Protein AF-X1B1U1-F1 (afdb_monomer_lite)

Foldseek 3Di:
DDDPPPDPPQPDCSVVLQLCLLLVVVVLVVVLVVVVVVVCVVVVHDDDPVLVVLSSLLSSLQSSLVSLVCLLVCQVVLLVCVVVCVPPPPPLCPDPSVSGDDSCSSVVVDPSVRSNVSSVVSVVSNLVSCCVNPVVD

Radius of gyration: 17.74 Å; chains: 1; bounding box: 44×38×47 Å

InterPro domains:
  IPR000537 UbiA prenyltransferase [PF01040] (34-137)
  IPR044878 UbiA prenyltransferase superfamily [G3DSA:1.10.357.140] (22-137)

Sequence (137 aa):
MAETSCRYDFTGIARLKLFWALSRTPHGLLDMCTAALASLLWLGDFPSFKIIGLGLITVFAGYTAVYALNDVIGYRSDKKKVQQGNLREIDDCEDLDAMLVRHPLARGLLSFKEGLVWAVAWALLALIGAYLLNPIC

Organism: NCBI:txid412755

pLDDT: mean 70.81, std 16.21, range [38.16, 93.88]

Secondary structure (DSSP, 8-state):
-----------TTHHHHHHHHHTTHHHHHHHHHHHHHHHHHHHSSPPPHHHHHHHHHHHHHHHHHHHHHHHHHHHHHHHHHHHTT-S-TTSTTTSGGGGS-S-TTTTTSS-HHHHHHHHHHHHHHHHHHHHHH-TT-

Structure (mmCIF, N/CA/C/O backbone):
data_AF-X1B1U1-F1
#
_entry.id   AF-X1B1U1-F1
#
loop_
_atom_site.group_PDB
_atom_site.id
_atom_site.type_symbol
_atom_site.label_atom_id
_atom_site.label_alt_id
_atom_site.label_comp_id
_atom_site.label_asym_id
_atom_site.label_entity_id
_atom_site.label_seq_id
_atom_site.pdbx_PDB_ins_code
_atom_site.Cartn_x
_atom_site.Cartn_y
_atom_site.Cartn_z
_atom_site.occupancy
_atom_site.B_iso_or_equiv
_atom_site.auth_seq_id
_atom_site.auth_comp_id
_atom_site.auth_asym_id
_atom_site.auth_atom_id
_atom_site.pdbx_PDB_model_num
ATOM 1 N N . MET A 1 1 ? -20.057 22.677 29.878 1.00 40.62 1 MET A N 1
ATOM 2 C CA . MET A 1 1 ? -20.592 21.984 28.690 1.00 40.62 1 MET A CA 1
ATOM 3 C C . MET A 1 1 ? -20.152 22.777 27.477 1.00 40.62 1 MET A C 1
ATOM 5 O O . MET A 1 1 ? -20.705 23.837 27.235 1.00 40.62 1 MET A O 1
ATOM 9 N N . ALA A 1 2 ? -19.105 22.321 26.800 1.00 38.16 2 ALA A N 1
ATOM 10 C CA . ALA A 1 2 ? -18.739 22.793 25.473 1.00 38.16 2 ALA A CA 1
ATOM 11 C C . ALA A 1 2 ? -18.638 21.527 24.626 1.00 38.16 2 ALA A C 1
ATOM 13 O O . ALA A 1 2 ? -17.823 20.650 24.908 1.00 38.16 2 ALA A O 1
ATOM 14 N N . GLU A 1 3 ? -19.586 21.381 23.709 1.00 46.81 3 GLU A N 1
ATOM 15 C CA . GLU A 1 3 ? -19.603 20.323 22.714 1.00 46.81 3 GLU A CA 1
ATOM 16 C C . GLU A 1 3 ? -18.424 20.552 21.767 1.00 46.81 3 GLU A C 1
ATOM 18 O O . GLU A 1 3 ? -18.462 21.448 20.929 1.00 46.81 3 GLU A O 1
ATOM 23 N N . THR A 1 4 ? -17.378 19.742 21.889 1.00 41.66 4 THR A N 1
ATOM 24 C CA . THR A 1 4 ? -16.340 19.636 20.855 1.00 41.66 4 THR A CA 1
ATOM 25 C C . THR A 1 4 ? -16.273 18.202 20.352 1.00 41.66 4 THR A C 1
ATOM 27 O O . THR A 1 4 ? -15.212 17.616 20.183 1.00 41.66 4 THR A O 1
ATOM 30 N N . SER A 1 5 ? -17.438 17.598 20.120 1.00 40.28 5 SER A N 1
ATOM 31 C CA . SER A 1 5 ? -17.515 16.354 19.364 1.00 40.28 5 SER A CA 1
ATOM 32 C C . SER A 1 5 ? -17.175 16.689 17.918 1.00 40.28 5 SER A C 1
ATOM 34 O O . SER A 1 5 ? -17.996 17.273 17.209 1.00 40.28 5 SER A O 1
ATOM 36 N N . CYS A 1 6 ? -15.960 16.363 17.484 1.00 42.91 6 CYS A N 1
ATOM 37 C CA . CYS A 1 6 ? -15.568 16.480 16.086 1.00 42.91 6 CYS A CA 1
ATOM 38 C C . CYS A 1 6 ? -16.515 15.588 15.259 1.00 42.91 6 CYS A C 1
ATOM 40 O O . CYS A 1 6 ? -16.392 14.361 15.246 1.00 42.91 6 CYS A O 1
ATOM 42 N N . ARG A 1 7 ? -17.558 16.188 14.664 1.00 42.25 7 ARG A N 1
ATOM 43 C CA . ARG A 1 7 ? -18.559 15.478 13.860 1.00 42.25 7 ARG A CA 1
ATOM 44 C C . ARG A 1 7 ? -17.917 15.078 12.544 1.00 42.25 7 ARG A C 1
ATOM 46 O O . ARG A 1 7 ? -17.807 15.866 11.611 1.00 42.25 7 ARG A O 1
ATOM 53 N N . TYR A 1 8 ? -17.502 13.827 12.484 1.00 50.94 8 TYR A N 1
ATOM 54 C CA . TYR A 1 8 ? -17.002 13.205 11.276 1.00 50.94 8 TYR A CA 1
ATOM 55 C C . TYR A 1 8 ? -18.155 12.576 10.482 1.00 50.94 8 TYR A C 1
ATOM 57 O O . TYR A 1 8 ? -18.419 11.379 10.590 1.00 50.94 8 TYR A O 1
ATOM 65 N N . ASP A 1 9 ? -18.838 13.375 9.660 1.00 42.31 9 ASP A N 1
ATOM 66 C CA . ASP A 1 9 ? -19.796 12.868 8.668 1.00 42.31 9 ASP A CA 1
ATOM 67 C C . ASP A 1 9 ? -19.048 12.335 7.432 1.00 42.31 9 ASP A C 1
ATOM 69 O O . ASP A 1 9 ? -18.931 12.986 6.392 1.00 42.31 9 ASP A O 1
ATOM 73 N N . PHE A 1 10 ? -18.495 11.124 7.535 1.00 54.28 10 PHE A N 1
ATOM 74 C CA . PHE A 1 10 ? -17.879 10.441 6.393 1.00 54.28 10 PHE A CA 1
ATOM 75 C C . PHE A 1 10 ? -18.942 9.710 5.557 1.00 54.28 10 PHE A C 1
ATOM 77 O O . PHE A 1 10 ? -19.162 8.510 5.725 1.00 54.28 10 PHE A O 1
ATOM 84 N N . THR A 1 11 ? -19.582 10.407 4.614 1.00 50.44 11 THR A N 1
ATOM 85 C CA . THR A 1 11 ? -20.479 9.794 3.613 1.00 50.44 11 THR A CA 1
ATOM 86 C C . THR A 1 11 ? -19.836 9.738 2.216 1.00 50.44 11 THR A C 1
ATOM 88 O O . THR A 1 11 ? -19.051 10.601 1.822 1.00 50.44 11 THR A O 1
ATOM 91 N N . GLY A 1 12 ? -20.122 8.675 1.452 1.00 63.16 12 GLY A N 1
ATOM 92 C CA . GLY A 1 12 ? -19.648 8.515 0.067 1.00 63.16 12 GLY A CA 1
ATOM 93 C C . GLY A 1 12 ? -18.118 8.441 -0.086 1.00 63.16 12 GLY A C 1
ATOM 94 O O . GLY A 1 12 ? -17.457 7.655 0.592 1.00 63.16 12 GLY A O 1
ATOM 95 N N . ILE A 1 13 ? -17.549 9.271 -0.973 1.00 55.97 13 ILE A N 1
ATOM 96 C CA . ILE A 1 13 ? -16.100 9.358 -1.284 1.00 55.97 13 ILE A CA 1
ATOM 97 C C . ILE A 1 13 ? -15.269 9.701 -0.034 1.00 55.97 13 ILE A C 1
ATOM 99 O O . ILE A 1 13 ? -14.096 9.347 0.065 1.00 55.97 13 ILE A O 1
ATOM 103 N N . ALA A 1 14 ? -15.883 10.319 0.976 1.00 57.66 14 ALA A N 1
ATOM 104 C CA . ALA A 1 14 ? -15.229 10.613 2.242 1.00 57.66 14 ALA A CA 1
ATOM 105 C C . ALA A 1 14 ? -14.813 9.332 3.001 1.00 57.66 14 ALA A C 1
ATOM 107 O O . ALA A 1 14 ? -13.832 9.365 3.738 1.00 57.66 14 ALA A O 1
ATOM 108 N N . ARG A 1 15 ? -15.455 8.175 2.751 1.00 60.16 15 ARG A N 1
ATOM 109 C CA . ARG A 1 15 ? -14.994 6.880 3.286 1.00 60.16 15 ARG A CA 1
ATOM 110 C C . ARG A 1 15 ? -13.667 6.426 2.691 1.00 60.16 15 ARG A C 1
ATOM 112 O O . ARG A 1 15 ? -12.926 5.741 3.383 1.00 60.16 15 ARG A O 1
ATOM 119 N N . LEU A 1 16 ? -13.315 6.837 1.467 1.00 59.72 16 LEU A N 1
ATOM 120 C CA . LEU A 1 16 ? -11.986 6.553 0.918 1.00 59.72 16 LEU A CA 1
ATOM 121 C C . LEU A 1 16 ? -10.902 7.167 1.809 1.00 59.72 16 LEU A C 1
ATOM 123 O O . LEU A 1 16 ? -9.910 6.509 2.086 1.00 59.72 16 LEU A O 1
ATOM 127 N N . LYS A 1 17 ? -11.134 8.359 2.373 1.00 60.22 17 LYS A N 1
ATOM 128 C CA . LYS A 1 17 ? -10.195 8.970 3.326 1.00 60.22 17 LYS A CA 1
ATOM 129 C C . LYS A 1 17 ? -9.932 8.074 4.542 1.00 60.22 17 LYS A C 1
ATOM 131 O O . LYS A 1 17 ? -8.809 8.046 5.018 1.00 60.22 17 LYS A O 1
ATOM 136 N N . LEU A 1 18 ? -10.907 7.280 4.998 1.00 57.41 18 LEU A N 1
ATOM 137 C CA . LEU A 1 18 ? -10.702 6.312 6.088 1.00 57.41 18 LEU A CA 1
ATOM 138 C C . LEU A 1 18 ? -9.757 5.168 5.683 1.00 57.41 18 LEU A C 1
ATOM 140 O O . LEU A 1 18 ? -8.953 4.727 6.496 1.00 57.41 18 LEU A O 1
ATOM 144 N N . PHE A 1 19 ? -9.809 4.707 4.431 1.00 58.34 19 PHE A N 1
ATOM 145 C CA . PHE A 1 19 ? -8.888 3.682 3.921 1.00 58.34 19 PHE A CA 1
ATOM 146 C C . PHE A 1 19 ? -7.474 4.225 3.703 1.00 58.34 19 PHE A C 1
ATOM 148 O O . PHE A 1 19 ? -6.494 3.549 4.006 1.00 58.34 19 PHE A O 1
ATOM 155 N N . TRP A 1 20 ? -7.358 5.464 3.229 1.00 58.78 20 TRP A N 1
ATOM 156 C CA . TRP A 1 20 ? -6.073 6.157 3.116 1.00 58.78 20 TRP A CA 1
ATOM 157 C C . TRP A 1 20 ? -5.471 6.412 4.508 1.00 58.78 20 TRP A C 1
ATOM 159 O O . TRP A 1 20 ? -4.260 6.308 4.700 1.00 58.78 20 TRP A O 1
ATOM 169 N N . ALA A 1 21 ? -6.322 6.643 5.510 1.00 57.19 21 ALA A N 1
ATOM 170 C CA . ALA A 1 21 ? -5.905 6.850 6.892 1.00 57.19 21 ALA A CA 1
ATOM 171 C C . ALA A 1 21 ? -5.364 5.577 7.522 1.00 57.19 21 ALA A C 1
ATOM 173 O O 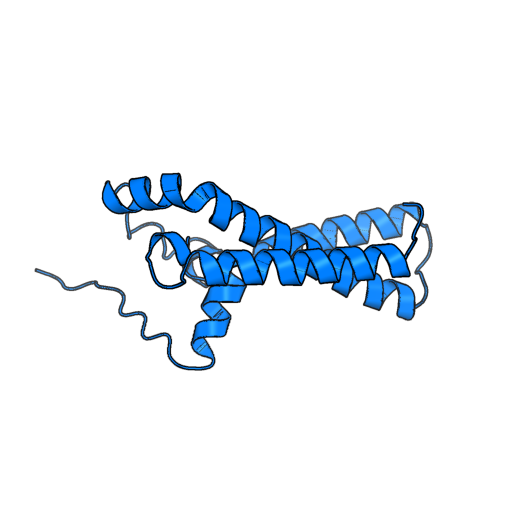. ALA A 1 21 ? -4.267 5.568 8.072 1.00 57.19 21 ALA A O 1
ATOM 174 N N . LEU A 1 22 ? -6.095 4.479 7.332 1.00 53.03 22 LEU A N 1
ATOM 175 C CA . LEU A 1 22 ? -5.671 3.137 7.719 1.00 53.03 22 LEU A CA 1
ATOM 176 C C . LEU A 1 22 ? -4.300 2.769 7.123 1.00 53.03 22 LEU A C 1
ATOM 178 O O . LEU A 1 22 ? -3.527 2.031 7.722 1.00 53.03 22 LEU A O 1
ATOM 182 N N . SER A 1 23 ? -3.993 3.302 5.942 1.00 55.16 23 SER A N 1
ATOM 183 C CA . SER A 1 23 ? -2.773 2.992 5.194 1.00 55.16 23 SER A CA 1
ATOM 184 C C . SER A 1 23 ? -1.621 3.960 5.483 1.00 55.16 23 SER A C 1
ATOM 186 O O . SER A 1 23 ? -0.577 3.844 4.848 1.00 55.16 23 SER A O 1
ATOM 188 N N . ARG A 1 24 ? -1.817 4.942 6.384 1.00 63.81 24 ARG A N 1
ATOM 189 C CA . ARG A 1 24 ? -0.856 6.014 6.715 1.00 63.81 24 ARG A CA 1
ATOM 190 C C . ARG A 1 24 ? -0.151 6.592 5.485 1.00 63.81 24 ARG A C 1
ATOM 192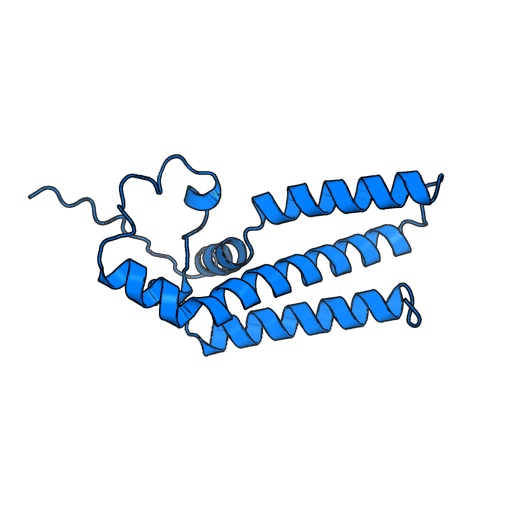 O O . ARG A 1 24 ? 1.060 6.802 5.481 1.00 63.81 24 ARG A O 1
ATOM 199 N N . THR A 1 25 ? -0.918 6.834 4.420 1.00 60.84 25 THR A N 1
ATOM 200 C CA . THR A 1 25 ? -0.387 7.168 3.084 1.00 60.84 25 THR A CA 1
ATOM 201 C C . THR A 1 25 ? 0.700 8.257 3.044 1.00 60.84 25 THR A C 1
ATOM 203 O O . THR A 1 25 ? 1.637 8.088 2.267 1.00 60.84 25 THR A O 1
ATOM 206 N N . PRO A 1 26 ? 0.650 9.341 3.848 1.00 59.81 26 PRO A N 1
ATOM 207 C CA . PRO A 1 26 ? 1.711 10.353 3.867 1.00 59.81 26 PRO A CA 1
ATOM 208 C C . PRO A 1 26 ? 3.062 9.826 4.380 1.00 59.81 26 PRO A C 1
ATOM 210 O O . PRO A 1 26 ? 4.098 10.130 3.795 1.00 59.81 26 PRO A O 1
ATOM 213 N N . HIS A 1 27 ? 3.059 9.007 5.436 1.00 62.47 27 HIS A N 1
ATOM 214 C CA . HIS A 1 27 ? 4.269 8.347 5.936 1.00 62.47 27 HIS A CA 1
ATOM 215 C C . HIS A 1 27 ? 4.728 7.236 4.998 1.00 62.47 27 HIS A C 1
ATOM 217 O O . HIS A 1 27 ? 5.907 7.172 4.664 1.00 62.47 27 HIS A O 1
ATOM 223 N N . GLY A 1 28 ? 3.784 6.445 4.478 1.00 61.25 28 GLY A N 1
ATOM 224 C CA . GLY A 1 28 ? 4.079 5.451 3.453 1.00 61.25 28 GLY A CA 1
ATOM 225 C C . GLY A 1 28 ? 4.787 6.077 2.253 1.00 61.25 28 GLY A C 1
ATOM 226 O O . GLY A 1 28 ? 5.795 5.555 1.809 1.00 61.25 28 GLY A O 1
ATOM 227 N N . LEU A 1 29 ? 4.333 7.229 1.753 1.00 68.94 29 LEU A N 1
ATOM 228 C CA . LEU A 1 29 ? 4.955 7.880 0.598 1.00 68.94 29 LEU A CA 1
ATOM 229 C C . LEU A 1 29 ? 6.424 8.271 0.849 1.00 68.94 29 LEU A C 1
ATOM 231 O O . LEU A 1 29 ? 7.258 8.093 -0.037 1.00 68.94 29 LEU A O 1
ATOM 235 N N . LEU A 1 30 ? 6.752 8.766 2.046 1.00 69.50 30 LEU A N 1
ATOM 236 C CA . LEU A 1 30 ? 8.130 9.112 2.418 1.00 69.50 30 LEU A CA 1
ATOM 237 C C . LEU A 1 30 ? 9.033 7.872 2.499 1.00 69.50 30 LEU A C 1
ATOM 239 O O . LEU A 1 30 ? 10.153 7.880 1.974 1.00 69.50 30 LEU A O 1
ATOM 243 N N . ASP A 1 31 ? 8.529 6.790 3.086 1.00 70.88 31 ASP A N 1
ATOM 244 C CA . ASP A 1 31 ? 9.259 5.527 3.179 1.00 70.88 31 ASP A CA 1
ATOM 245 C C . ASP A 1 31 ? 9.496 4.916 1.785 1.00 70.88 31 ASP A C 1
ATOM 247 O O . ASP A 1 31 ? 10.599 4.463 1.464 1.00 70.88 31 ASP A O 1
ATOM 251 N N . MET A 1 32 ? 8.496 4.996 0.902 1.00 78.06 32 MET A N 1
ATOM 252 C CA . MET A 1 32 ? 8.593 4.536 -0.484 1.00 78.06 32 MET A CA 1
ATOM 253 C C . MET A 1 32 ? 9.634 5.319 -1.292 1.00 78.06 32 MET A C 1
ATOM 255 O O . MET A 1 32 ? 10.396 4.714 -2.047 1.00 78.06 32 MET A O 1
ATOM 259 N N . CYS A 1 33 ? 9.710 6.645 -1.125 1.00 79.75 33 CYS A N 1
ATOM 260 C CA . CYS A 1 33 ? 10.732 7.473 -1.774 1.00 79.75 33 CYS A CA 1
ATOM 261 C C . CYS A 1 33 ? 12.148 7.054 -1.363 1.00 79.75 33 CYS A C 1
ATOM 263 O O . CYS A 1 33 ? 13.043 6.985 -2.207 1.00 79.75 33 CYS A O 1
ATOM 265 N N . THR A 1 34 ? 12.343 6.726 -0.085 1.00 80.00 34 THR A N 1
ATOM 266 C CA . THR A 1 34 ? 13.636 6.268 0.441 1.00 80.00 34 TH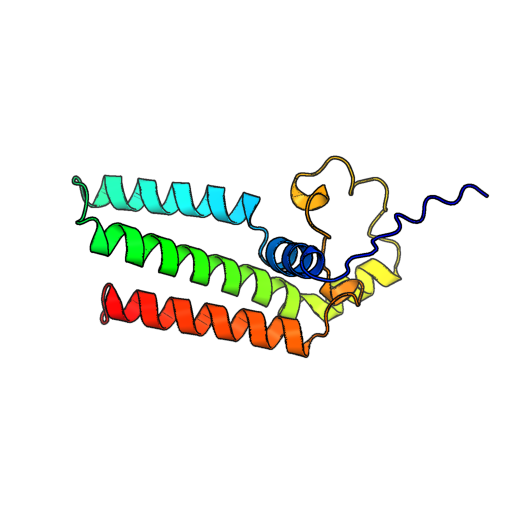R A CA 1
ATOM 267 C C . THR A 1 34 ? 14.036 4.924 -0.167 1.00 80.00 34 THR A C 1
ATOM 269 O O . THR A 1 34 ? 15.158 4.774 -0.654 1.00 80.00 34 THR A O 1
ATOM 272 N N . ALA A 1 35 ? 13.106 3.964 -0.217 1.00 79.94 35 ALA A N 1
ATOM 273 C CA . ALA A 1 35 ? 13.339 2.663 -0.841 1.00 79.94 35 ALA A CA 1
ATOM 274 C C . ALA A 1 35 ? 13.625 2.782 -2.350 1.00 79.94 35 ALA A C 1
ATOM 276 O O . ALA A 1 35 ? 14.535 2.127 -2.867 1.00 79.94 35 ALA A O 1
ATOM 277 N N . ALA A 1 36 ? 12.892 3.649 -3.055 1.00 82.56 36 ALA A N 1
ATOM 278 C CA . ALA A 1 36 ? 13.095 3.903 -4.478 1.00 82.56 36 ALA A CA 1
ATOM 279 C C . ALA A 1 36 ? 14.471 4.525 -4.759 1.00 82.56 36 ALA A C 1
ATOM 281 O O . ALA A 1 36 ? 15.175 4.071 -5.662 1.00 82.56 36 ALA A O 1
ATOM 282 N N . LEU A 1 37 ? 14.882 5.515 -3.960 1.00 84.56 37 LEU A N 1
ATOM 283 C CA . LEU A 1 37 ? 16.191 6.153 -4.090 1.00 84.56 37 LEU A CA 1
ATOM 284 C C . LEU A 1 37 ? 17.330 5.163 -3.823 1.00 84.56 37 LEU A C 1
ATOM 286 O O . LEU A 1 37 ? 18.264 5.088 -4.616 1.00 84.56 37 LEU A O 1
ATOM 290 N N . ALA A 1 38 ? 17.241 4.374 -2.749 1.00 85.25 38 ALA A N 1
ATOM 291 C CA . ALA A 1 38 ? 18.240 3.354 -2.433 1.00 85.25 38 ALA A CA 1
ATOM 292 C C . ALA A 1 38 ? 18.385 2.324 -3.567 1.00 85.25 38 ALA A C 1
ATOM 294 O O . ALA A 1 38 ? 19.499 1.981 -3.959 1.00 85.25 38 ALA A O 1
ATOM 295 N N . SER A 1 39 ? 17.260 1.887 -4.138 1.00 83.94 39 SER A N 1
ATOM 296 C CA . SER A 1 39 ? 17.239 0.942 -5.259 1.00 83.94 39 SER A CA 1
ATOM 297 C C . SER A 1 39 ? 17.873 1.530 -6.523 1.00 83.94 39 SER A C 1
ATOM 299 O O . SER A 1 39 ? 18.624 0.842 -7.208 1.00 83.94 39 SER A O 1
ATOM 301 N N . LEU A 1 40 ? 17.611 2.808 -6.819 1.00 86.50 40 LEU A N 1
ATOM 302 C CA . LEU A 1 40 ? 18.198 3.506 -7.964 1.00 86.50 40 LEU A CA 1
ATOM 303 C C . LEU A 1 40 ? 19.714 3.682 -7.801 1.00 86.50 40 LEU A C 1
ATOM 305 O O . LEU A 1 40 ? 20.468 3.420 -8.734 1.00 86.50 40 LEU A O 1
ATOM 309 N N . LEU A 1 41 ? 20.161 4.079 -6.605 1.00 87.62 41 LEU A N 1
ATOM 310 C CA . LEU A 1 41 ? 21.584 4.216 -6.283 1.00 87.62 41 LEU A CA 1
ATOM 311 C C . LEU A 1 41 ? 22.323 2.877 -6.387 1.00 87.62 41 LEU A C 1
ATOM 313 O O . LEU A 1 41 ? 23.455 2.847 -6.861 1.00 87.62 41 LEU A O 1
ATOM 317 N N . TRP A 1 42 ? 21.684 1.779 -5.974 1.00 88.44 42 TRP A N 1
ATOM 318 C CA . TRP A 1 42 ? 22.233 0.431 -6.120 1.00 88.44 42 TRP A CA 1
ATOM 319 C C . TRP A 1 42 ? 22.311 -0.018 -7.584 1.00 88.44 42 TRP A C 1
ATOM 321 O O . TRP A 1 42 ? 23.302 -0.617 -7.992 1.00 88.44 42 TRP A O 1
ATOM 331 N N . LEU A 1 43 ? 21.274 0.266 -8.378 1.00 87.31 43 LEU A N 1
ATOM 332 C CA . LEU A 1 43 ? 21.215 -0.130 -9.785 1.00 87.31 43 LEU A CA 1
ATOM 333 C C . LEU A 1 43 ? 22.189 0.676 -10.661 1.00 87.31 43 LEU A C 1
ATOM 335 O O . LEU A 1 43 ? 22.690 0.153 -11.652 1.00 87.31 43 LEU A O 1
ATOM 339 N N . GLY A 1 44 ? 22.460 1.935 -10.300 1.00 87.88 44 GLY A N 1
ATOM 340 C CA . GLY A 1 44 ? 23.404 2.815 -10.997 1.00 87.88 44 GLY A CA 1
ATOM 341 C C . GLY A 1 44 ? 22.894 3.403 -12.320 1.00 87.88 44 GLY A C 1
ATOM 342 O O . GLY A 1 44 ? 23.598 4.203 -12.932 1.00 87.88 44 GLY A O 1
ATOM 343 N N . ASP A 1 45 ? 21.681 3.047 -12.745 1.00 86.44 45 ASP A N 1
ATOM 344 C CA . ASP A 1 45 ? 20.993 3.593 -13.919 1.00 86.44 45 ASP A CA 1
ATOM 345 C C . ASP A 1 45 ? 19.470 3.561 -13.699 1.00 86.44 45 ASP A C 1
ATOM 347 O O . ASP A 1 45 ? 18.963 2.888 -12.796 1.00 86.44 45 ASP A O 1
ATOM 351 N N . PHE A 1 46 ? 18.719 4.289 -14.521 1.00 86.94 46 PHE A N 1
ATOM 352 C CA . PHE A 1 46 ? 17.266 4.279 -14.496 1.00 86.94 46 PHE A CA 1
ATOM 353 C C . PHE A 1 46 ? 16.720 3.018 -15.178 1.00 86.94 46 PHE A C 1
ATOM 355 O O . PHE A 1 46 ? 16.964 2.792 -16.366 1.00 86.94 46 PHE A O 1
ATOM 362 N N . PRO A 1 47 ? 15.915 2.202 -14.474 1.00 86.19 47 PRO A N 1
ATOM 363 C CA . PRO A 1 47 ? 15.261 1.067 -15.100 1.00 86.19 47 PRO A CA 1
ATOM 364 C C . PRO A 1 47 ? 14.182 1.547 -16.080 1.00 86.19 47 PRO A C 1
ATOM 366 O O . PRO A 1 47 ? 13.718 2.687 -16.033 1.00 86.19 47 PRO A O 1
ATOM 369 N N . SER A 1 48 ? 13.737 0.662 -16.976 1.00 90.50 48 SER A N 1
ATOM 370 C CA . SER A 1 48 ? 12.690 1.016 -17.944 1.00 90.50 48 SER A CA 1
ATOM 371 C C . SER A 1 48 ? 11.415 1.533 -17.256 1.00 90.50 48 SER A C 1
ATOM 373 O O . SER A 1 48 ? 11.040 1.053 -16.183 1.00 90.50 48 SER A O 1
ATOM 375 N N . PHE A 1 49 ? 10.684 2.448 -17.906 1.00 87.62 49 PHE A N 1
ATOM 376 C CA . PHE A 1 49 ? 9.438 3.017 -17.366 1.00 87.62 49 PHE A CA 1
ATOM 377 C C . PHE A 1 49 ? 8.416 1.960 -16.919 1.00 87.62 49 PHE A C 1
ATOM 379 O O . PHE A 1 49 ? 7.676 2.182 -15.963 1.00 87.62 49 PHE A O 1
ATOM 386 N N . LYS A 1 50 ? 8.396 0.792 -17.576 1.00 87.88 50 LYS A N 1
ATOM 387 C CA . LYS A 1 50 ? 7.543 -0.340 -17.187 1.00 87.88 50 LYS A CA 1
ATOM 388 C C . LYS A 1 50 ? 7.916 -0.888 -15.808 1.00 87.88 50 LYS A C 1
ATOM 390 O O . LYS A 1 50 ? 7.028 -1.112 -14.992 1.00 87.88 50 LYS A O 1
ATOM 395 N N . ILE A 1 51 ? 9.211 -1.070 -15.549 1.00 88.94 51 ILE A N 1
ATOM 396 C CA . ILE A 1 51 ? 9.730 -1.564 -14.265 1.00 88.94 51 ILE A CA 1
ATOM 397 C C . ILE A 1 51 ? 9.491 -0.524 -13.172 1.00 88.94 51 ILE A C 1
ATOM 399 O O . ILE A 1 51 ? 9.037 -0.887 -12.095 1.00 88.94 51 ILE A O 1
ATOM 403 N N . ILE A 1 52 ? 9.716 0.764 -13.462 1.00 87.44 52 ILE A N 1
ATOM 404 C CA . ILE A 1 52 ? 9.430 1.849 -12.513 1.00 87.44 52 ILE A CA 1
ATOM 405 C C . ILE A 1 52 ? 7.947 1.839 -12.128 1.00 87.44 52 ILE A C 1
ATOM 407 O O . ILE A 1 52 ? 7.622 1.796 -10.945 1.00 87.44 52 ILE A O 1
ATOM 411 N N . GLY A 1 53 ? 7.041 1.836 -13.111 1.00 87.25 53 GLY A N 1
ATOM 412 C CA . GLY A 1 53 ? 5.601 1.843 -12.849 1.00 87.25 53 GLY A CA 1
ATOM 413 C C . GLY A 1 53 ? 5.143 0.623 -12.049 1.00 87.25 53 GLY A C 1
ATOM 414 O O . GLY A 1 53 ? 4.423 0.766 -11.062 1.00 87.25 53 GLY A O 1
ATOM 415 N N . LEU A 1 54 ? 5.605 -0.571 -12.427 1.00 89.88 54 LEU A N 1
ATOM 416 C CA . LEU A 1 54 ? 5.282 -1.805 -11.714 1.00 89.88 54 LEU A CA 1
ATOM 417 C C . LEU A 1 54 ? 5.862 -1.809 -10.289 1.00 89.88 54 LEU A C 1
ATOM 419 O O . LEU A 1 54 ? 5.161 -2.181 -9.350 1.00 89.88 54 LEU A O 1
ATOM 423 N N . GLY A 1 55 ? 7.099 -1.338 -10.114 1.00 88.12 55 GLY A N 1
ATOM 424 C CA . GLY A 1 55 ? 7.762 -1.175 -8.819 1.00 88.12 55 GLY A CA 1
ATOM 425 C C . GLY A 1 55 ? 6.996 -0.250 -7.883 1.00 88.12 55 GLY A C 1
ATOM 426 O O . GLY A 1 55 ? 6.711 -0.629 -6.751 1.00 88.12 55 GLY A O 1
ATOM 427 N N . LEU A 1 56 ? 6.581 0.919 -8.376 1.00 87.75 56 LEU A N 1
ATOM 428 C CA . LEU A 1 56 ? 5.800 1.887 -7.604 1.00 87.75 56 LEU A CA 1
ATOM 429 C C . LEU A 1 56 ? 4.452 1.313 -7.156 1.00 87.75 56 LEU A C 1
ATOM 431 O O . LEU A 1 56 ? 4.106 1.430 -5.983 1.00 87.75 56 LEU A O 1
ATOM 435 N N . ILE A 1 57 ? 3.713 0.651 -8.054 1.00 89.00 57 ILE A N 1
ATOM 436 C CA . ILE A 1 57 ? 2.432 0.009 -7.711 1.00 89.00 57 ILE A CA 1
ATOM 437 C C . ILE A 1 57 ? 2.644 -1.089 -6.660 1.00 89.00 57 ILE A C 1
ATOM 439 O O . ILE A 1 57 ? 1.888 -1.174 -5.694 1.00 89.00 57 ILE A O 1
ATOM 443 N N . THR A 1 58 ? 3.684 -1.906 -6.831 1.00 90.19 58 THR A N 1
ATOM 444 C CA . THR A 1 58 ? 4.001 -3.030 -5.938 1.00 90.19 58 THR A CA 1
ATOM 445 C C . THR A 1 58 ? 4.370 -2.549 -4.538 1.00 90.19 58 THR A C 1
ATOM 447 O O . THR A 1 58 ? 3.830 -3.037 -3.547 1.00 90.19 58 THR A O 1
ATOM 450 N N . VAL A 1 59 ? 5.260 -1.561 -4.453 1.00 87.62 59 VAL A N 1
ATOM 451 C CA . VAL A 1 59 ? 5.709 -0.959 -3.194 1.00 87.62 59 VAL A CA 1
ATOM 452 C C . VAL A 1 59 ? 4.549 -0.249 -2.492 1.00 87.62 59 VAL A C 1
ATOM 454 O O . VAL A 1 59 ? 4.337 -0.466 -1.299 1.00 87.62 59 VAL A O 1
ATOM 457 N N . PHE A 1 60 ? 3.735 0.513 -3.229 1.00 85.88 60 PHE A N 1
ATOM 458 C CA . PHE A 1 60 ? 2.538 1.153 -2.682 1.00 85.88 60 PHE A CA 1
ATOM 459 C C . PHE A 1 60 ? 1.559 0.134 -2.093 1.00 85.88 60 PHE A C 1
ATOM 461 O O . PHE A 1 60 ? 1.065 0.314 -0.976 1.00 85.88 60 PHE A O 1
ATOM 468 N N . ALA A 1 61 ? 1.315 -0.960 -2.816 1.00 88.00 61 ALA A N 1
ATOM 469 C CA . ALA A 1 61 ? 0.463 -2.045 -2.357 1.00 88.00 61 ALA A CA 1
ATOM 470 C C . ALA A 1 61 ? 1.023 -2.722 -1.097 1.00 88.00 61 ALA A C 1
ATOM 472 O O . ALA A 1 61 ? 0.281 -2.949 -0.142 1.00 88.00 61 ALA A O 1
ATOM 473 N N . GLY A 1 62 ? 2.330 -2.992 -1.063 1.00 86.75 62 GLY A N 1
ATOM 474 C CA . GLY A 1 62 ? 3.005 -3.620 0.073 1.00 86.75 62 GLY A CA 1
ATOM 475 C C . GLY A 1 62 ? 2.914 -2.784 1.349 1.00 86.75 62 GLY A C 1
ATOM 476 O O . GLY A 1 62 ? 2.461 -3.285 2.378 1.00 86.75 62 GLY A O 1
ATOM 477 N N . TYR A 1 63 ? 3.261 -1.497 1.281 1.00 82.56 63 TYR A N 1
ATOM 478 C CA . TYR A 1 63 ? 3.138 -0.587 2.426 1.00 82.56 63 TYR A CA 1
ATOM 479 C C . TYR A 1 63 ? 1.693 -0.469 2.912 1.00 82.56 63 TYR A C 1
ATOM 481 O O . TYR A 1 63 ? 1.425 -0.595 4.107 1.00 82.56 63 TYR A O 1
ATOM 489 N N . THR A 1 64 ? 0.751 -0.299 1.982 1.00 80.75 64 THR A N 1
ATOM 490 C CA . THR A 1 64 ? -0.684 -0.243 2.287 1.00 80.75 64 THR A CA 1
ATOM 491 C C . THR A 1 64 ? -1.152 -1.504 3.019 1.00 80.75 64 THR A C 1
ATOM 493 O O . THR A 1 64 ? -1.861 -1.411 4.022 1.00 80.75 64 THR A O 1
ATOM 496 N N . ALA A 1 65 ? -0.717 -2.683 2.568 1.00 85.31 65 ALA A N 1
ATOM 497 C CA . ALA A 1 65 ? -1.042 -3.953 3.204 1.00 85.31 65 ALA A CA 1
ATOM 498 C C . ALA A 1 65 ? -0.470 -4.057 4.623 1.00 85.31 65 ALA A C 1
ATOM 500 O O . ALA A 1 65 ? -1.193 -4.445 5.539 1.00 85.31 65 ALA A O 1
ATOM 501 N N . VAL A 1 66 ? 0.802 -3.692 4.820 1.00 84.94 66 VAL A N 1
ATOM 502 C CA . VAL A 1 66 ? 1.477 -3.773 6.125 1.00 84.94 66 VAL A CA 1
ATOM 503 C C . VAL A 1 66 ? 0.841 -2.823 7.138 1.00 84.94 66 VAL A C 1
ATOM 505 O O . VAL A 1 66 ? 0.551 -3.242 8.258 1.00 84.94 66 VAL A O 1
ATOM 508 N N . TYR A 1 67 ? 0.556 -1.574 6.761 1.00 77.62 67 TYR A N 1
ATOM 509 C CA . TYR A 1 67 ? -0.107 -0.631 7.667 1.00 77.62 67 TYR A CA 1
ATOM 510 C C . TYR A 1 67 ? -1.540 -1.053 7.998 1.00 77.62 67 TYR A C 1
ATOM 512 O O . TYR A 1 67 ? -1.916 -1.057 9.170 1.00 77.62 67 TYR A O 1
ATOM 520 N N . ALA A 1 68 ? -2.313 -1.500 7.004 1.00 79.44 68 ALA A N 1
ATOM 521 C CA . ALA A 1 68 ? -3.657 -2.008 7.253 1.00 79.44 68 ALA A CA 1
ATOM 522 C C . ALA A 1 68 ? -3.642 -3.257 8.149 1.00 79.44 68 ALA A C 1
ATOM 524 O O . ALA A 1 68 ? -4.462 -3.380 9.059 1.00 79.44 68 ALA A O 1
ATOM 525 N N . LEU A 1 69 ? -2.689 -4.170 7.936 1.00 80.56 69 LEU A N 1
ATOM 526 C CA . LEU A 1 69 ? -2.520 -5.361 8.763 1.00 80.56 69 LEU A CA 1
ATOM 527 C C . LEU A 1 69 ? -2.110 -5.007 10.198 1.00 80.56 69 LEU A C 1
ATOM 529 O O . LEU A 1 69 ? -2.632 -5.612 11.134 1.00 80.56 69 LEU A O 1
ATOM 533 N N . ASN A 1 70 ? -1.231 -4.018 10.381 1.00 81.44 70 ASN A N 1
ATOM 534 C CA . ASN A 1 70 ? -0.842 -3.530 11.704 1.00 81.44 70 ASN A CA 1
ATOM 535 C C . ASN A 1 70 ? -2.063 -3.067 12.509 1.00 81.44 70 ASN A C 1
ATOM 537 O O . ASN A 1 70 ? -2.217 -3.471 13.661 1.00 81.44 70 ASN A O 1
ATOM 541 N N . ASP A 1 71 ? -2.973 -2.311 11.894 1.00 75.69 71 ASP A N 1
ATOM 542 C CA . ASP A 1 71 ? -4.207 -1.857 12.543 1.00 75.69 71 ASP A CA 1
ATOM 543 C C . ASP A 1 71 ? -5.207 -3.009 12.790 1.00 75.69 71 ASP A C 1
ATOM 545 O O . ASP A 1 71 ? -5.917 -3.027 13.801 1.00 75.69 71 ASP A O 1
ATOM 549 N N . VAL A 1 72 ? -5.248 -4.019 11.912 1.00 79.31 72 VAL A N 1
ATOM 550 C CA . VAL A 1 72 ? -6.063 -5.233 12.104 1.00 79.31 72 VAL A CA 1
ATOM 551 C C . VAL A 1 72 ? -5.551 -6.061 13.288 1.00 79.31 72 VAL A C 1
ATOM 553 O O . VAL A 1 72 ? -6.343 -6.472 14.139 1.00 79.31 72 VAL A O 1
ATOM 556 N N . ILE A 1 73 ? -4.239 -6.285 13.389 1.00 82.19 73 ILE A N 1
ATOM 557 C CA . ILE A 1 73 ? -3.614 -7.023 14.499 1.00 82.19 73 ILE A CA 1
ATOM 558 C C . ILE A 1 73 ? -3.726 -6.219 15.804 1.00 82.19 73 ILE A C 1
ATOM 560 O O . ILE A 1 73 ? -4.066 -6.773 16.855 1.00 82.19 73 ILE A O 1
ATOM 564 N N . GLY A 1 74 ? -3.509 -4.903 15.731 1.00 76.50 74 GLY A N 1
ATOM 565 C CA . GLY A 1 74 ? -3.599 -3.960 16.847 1.00 76.50 74 GLY A CA 1
ATOM 566 C C . GLY A 1 74 ? -5.014 -3.757 17.395 1.00 76.50 74 GLY A C 1
ATOM 567 O O . GLY A 1 74 ? -5.167 -3.341 18.546 1.00 76.50 74 GLY A O 1
ATOM 568 N N . TYR A 1 75 ? -6.052 -4.151 16.644 1.00 76.31 75 TYR A N 1
ATOM 569 C CA . TYR A 1 75 ? -7.464 -3.865 16.926 1.00 76.31 75 TYR A CA 1
ATOM 570 C C . TYR A 1 75 ? -7.877 -4.023 18.397 1.00 76.31 75 TYR A C 1
ATOM 572 O O . TYR A 1 75 ? -8.499 -3.128 18.971 1.00 76.31 75 TYR A O 1
ATOM 580 N N . ARG A 1 76 ? -7.552 -5.154 19.044 1.00 73.75 76 ARG A N 1
ATOM 581 C CA . ARG A 1 76 ? -7.966 -5.400 20.441 1.00 73.75 76 ARG A CA 1
ATOM 582 C C . ARG A 1 76 ? -7.245 -4.498 21.441 1.00 73.75 76 ARG A C 1
ATOM 584 O O . ARG A 1 76 ? -7.845 -4.129 22.447 1.00 73.75 76 ARG A O 1
ATOM 591 N N . SER A 1 77 ? -5.973 -4.194 21.197 1.00 73.62 77 SER A N 1
ATOM 592 C CA . SER A 1 77 ? -5.170 -3.309 22.044 1.00 73.62 77 SER A CA 1
ATOM 593 C C . SER A 1 77 ? -5.626 -1.860 21.874 1.00 73.62 77 SER A C 1
ATOM 595 O O . SER A 1 77 ? -5.874 -1.167 22.859 1.00 73.62 77 SER A O 1
ATOM 597 N N . ASP A 1 78 ? -5.847 -1.433 20.634 1.00 70.56 78 ASP A N 1
ATOM 598 C CA . ASP A 1 78 ? -6.225 -0.055 20.326 1.00 70.56 78 ASP A CA 1
ATOM 599 C C . ASP A 1 78 ? -7.660 0.246 20.760 1.00 70.56 78 ASP A C 1
ATOM 601 O O . ASP A 1 78 ? -7.925 1.300 21.335 1.00 70.56 78 ASP A O 1
ATOM 605 N N . LYS A 1 79 ? -8.575 -0.727 20.645 1.00 69.75 79 LYS A N 1
ATOM 606 C CA . LYS A 1 79 ? -9.931 -0.617 21.204 1.00 69.75 79 LYS A CA 1
ATOM 607 C C . LYS A 1 79 ? -9.921 -0.413 22.722 1.00 69.75 79 LYS A C 1
ATOM 609 O O . LYS A 1 79 ? -10.711 0.376 23.232 1.00 69.75 79 LYS A O 1
ATOM 614 N N . LYS A 1 80 ? -9.020 -1.087 23.449 1.00 73.38 80 LYS A N 1
ATOM 615 C CA . LYS A 1 80 ? -8.867 -0.895 24.902 1.00 73.38 80 LYS A CA 1
ATOM 616 C C . LYS A 1 80 ? -8.313 0.491 25.235 1.00 73.38 80 LYS A C 1
ATOM 618 O O . LYS A 1 80 ? -8.815 1.120 26.157 1.00 73.38 80 LYS A O 1
ATOM 623 N N . LYS A 1 81 ? -7.334 0.987 24.470 1.00 67.75 81 LYS A N 1
ATOM 624 C CA . LYS A 1 81 ? -6.765 2.336 24.654 1.00 67.75 81 LYS A CA 1
ATOM 625 C C . LYS A 1 81 ? -7.797 3.442 24.411 1.00 67.75 81 LYS A C 1
ATOM 627 O O . LYS A 1 81 ? -7.847 4.390 25.190 1.00 67.75 81 LYS A O 1
ATOM 632 N N . VAL A 1 82 ? -8.646 3.287 23.389 1.00 67.62 82 VAL A N 1
ATOM 633 C CA . VAL A 1 82 ? -9.779 4.192 23.120 1.00 67.62 82 VAL A CA 1
ATOM 634 C C . VAL A 1 82 ? -10.774 4.167 24.286 1.00 67.62 82 VAL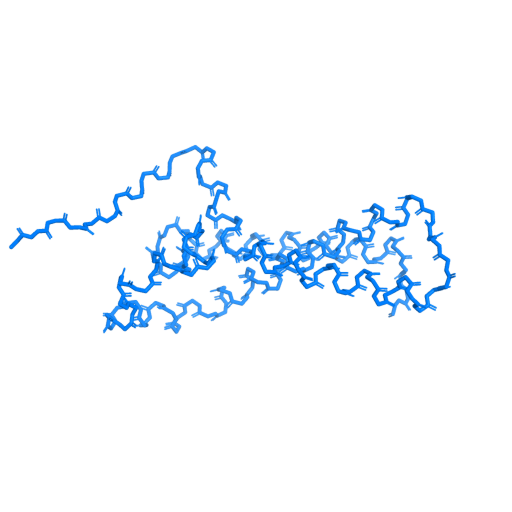 A C 1
ATOM 636 O O . VAL A 1 82 ? -11.156 5.217 24.789 1.00 67.62 82 VAL A O 1
ATOM 639 N N . GLN A 1 83 ? -11.150 2.980 24.773 1.00 66.31 83 GLN A N 1
ATOM 640 C CA . GLN A 1 83 ? -12.097 2.835 25.890 1.00 66.31 83 GLN A CA 1
ATOM 641 C C . GLN A 1 83 ? -11.571 3.372 27.229 1.00 66.31 83 GLN A C 1
ATOM 643 O O . GLN A 1 83 ? -12.360 3.790 28.068 1.00 66.31 83 GLN A O 1
ATOM 648 N N . GLN A 1 84 ? -10.254 3.364 27.435 1.00 68.06 84 GLN A N 1
ATOM 649 C CA . GLN A 1 84 ? -9.611 3.890 28.641 1.00 68.06 84 GLN A CA 1
ATOM 650 C C . GLN A 1 84 ? -9.433 5.417 28.621 1.00 68.06 84 GLN A C 1
ATOM 652 O O . GLN A 1 84 ? -8.872 5.962 29.566 1.00 68.06 84 GLN A O 1
ATOM 657 N N . GLY A 1 85 ? -9.869 6.112 27.561 1.00 61.25 85 GLY A N 1
ATOM 658 C CA . GLY A 1 85 ? -9.684 7.562 27.426 1.00 61.25 85 GLY A CA 1
ATOM 659 C C . GLY A 1 85 ? -8.218 7.987 27.267 1.00 61.25 85 GLY A C 1
ATOM 660 O O . GLY A 1 85 ? -7.902 9.167 27.383 1.00 61.25 85 GLY A O 1
ATOM 661 N N . ASN A 1 86 ? -7.316 7.034 26.997 1.00 55.75 86 ASN A N 1
ATOM 662 C CA . ASN A 1 86 ? -5.878 7.282 26.856 1.00 55.75 86 ASN A CA 1
ATOM 663 C C . ASN A 1 86 ? -5.497 7.872 25.488 1.00 55.75 86 ASN A C 1
ATOM 665 O O . ASN A 1 86 ? -4.358 8.296 25.313 1.00 55.75 86 ASN A O 1
ATOM 669 N N . LEU A 1 87 ? -6.426 7.927 24.526 1.00 56.66 87 LEU A N 1
ATOM 670 C CA . LEU A 1 87 ? -6.297 8.811 23.368 1.00 56.66 87 LEU A CA 1
ATOM 671 C C . LEU A 1 87 ? -6.928 10.152 23.742 1.00 56.66 87 LEU A C 1
ATOM 673 O O . LEU A 1 87 ? -8.137 10.332 23.615 1.00 56.66 87 LEU A O 1
ATOM 677 N N . ARG A 1 88 ? -6.119 11.074 24.272 1.00 48.38 88 ARG A N 1
ATOM 678 C CA . ARG A 1 88 ? -6.560 12.451 24.516 1.00 48.38 88 ARG A CA 1
ATOM 679 C C . ARG A 1 88 ? -6.869 13.076 23.154 1.00 48.38 88 ARG A C 1
ATOM 681 O O . ARG A 1 88 ? -5.960 13.253 22.355 1.00 48.38 88 ARG A O 1
ATOM 688 N N . GLU A 1 89 ? -8.127 13.453 22.929 1.00 49.50 89 GLU A N 1
ATOM 689 C CA . GLU A 1 89 ? -8.634 14.156 21.729 1.00 49.50 89 GLU A CA 1
ATOM 690 C C . GLU A 1 89 ? -7.885 15.466 21.394 1.00 49.50 89 GLU A C 1
ATOM 692 O O . GLU A 1 89 ? -8.131 16.076 20.361 1.00 49.50 89 GLU A O 1
ATOM 697 N N . ILE A 1 90 ? -6.981 15.913 22.269 1.00 43.84 90 ILE A N 1
ATOM 698 C CA . ILE A 1 90 ? -6.280 17.198 22.199 1.00 43.84 90 ILE A CA 1
ATOM 699 C C . ILE A 1 90 ? -5.010 17.115 21.325 1.00 43.84 90 ILE A C 1
ATOM 701 O O . ILE A 1 90 ? -4.591 18.138 20.800 1.00 43.84 90 ILE A O 1
ATOM 705 N N . ASP A 1 91 ? -4.441 15.921 21.110 1.00 45.50 91 ASP A N 1
ATOM 706 C CA . ASP A 1 91 ? -3.205 15.724 20.316 1.00 45.50 91 ASP A CA 1
ATOM 707 C C . ASP A 1 91 ? -3.478 15.395 18.830 1.00 45.50 91 ASP A C 1
ATOM 709 O O . ASP 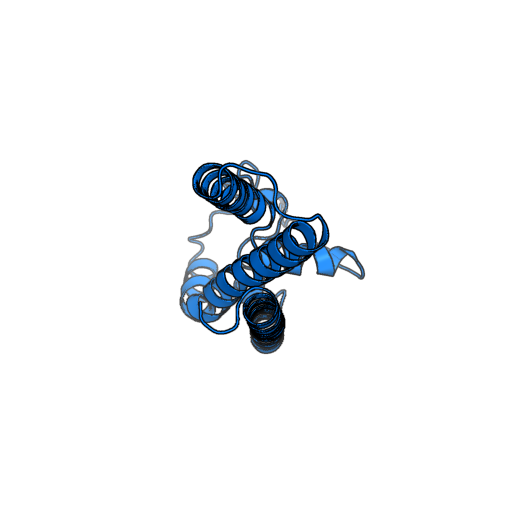A 1 91 ? -2.575 15.382 17.999 1.00 45.50 91 ASP A O 1
ATOM 713 N N . ASP A 1 92 ? -4.739 15.135 18.471 1.00 47.72 92 ASP A N 1
ATOM 714 C CA . ASP A 1 92 ? -5.152 14.682 17.133 1.00 47.72 92 ASP A CA 1
ATOM 715 C C . ASP A 1 92 ? -5.297 15.830 16.108 1.00 47.72 92 ASP A C 1
ATOM 717 O O . ASP A 1 92 ? -5.711 15.569 14.983 1.00 47.72 92 ASP A O 1
ATOM 721 N N . CYS A 1 93 ? -5.001 17.088 16.465 1.00 46.22 93 CYS A N 1
ATOM 722 C CA . CYS A 1 93 ? -5.142 18.252 15.570 1.00 46.22 93 CYS A CA 1
ATOM 723 C C . CYS A 1 93 ? -3.812 18.825 15.046 1.00 46.22 93 CYS A C 1
ATOM 725 O O . CYS A 1 93 ? -3.846 19.616 14.105 1.00 46.22 93 CYS A O 1
ATOM 727 N N . GLU A 1 94 ? -2.666 18.448 15.622 1.00 46.47 94 GLU A N 1
ATOM 728 C CA . GLU A 1 94 ? -1.345 18.980 15.233 1.00 46.47 94 GLU A CA 1
ATOM 729 C C . GLU A 1 94 ? -0.426 17.952 14.554 1.00 46.47 94 GLU A C 1
ATOM 731 O O . GLU A 1 94 ? 0.597 18.334 13.987 1.00 46.47 94 GLU A O 1
ATOM 736 N N . ASP A 1 95 ? -0.786 16.665 14.557 1.00 49.12 95 ASP A N 1
ATOM 737 C CA . ASP A 1 95 ? 0.039 15.601 13.976 1.00 49.12 95 ASP A CA 1
ATOM 738 C C . ASP A 1 95 ? -0.329 15.322 12.505 1.00 49.12 95 ASP A C 1
ATOM 740 O O . ASP A 1 95 ? -1.455 15.557 12.073 1.00 49.12 95 ASP A O 1
ATOM 744 N N . LEU A 1 96 ? 0.589 14.787 11.698 1.00 45.41 96 LEU A N 1
ATOM 745 C CA . LEU A 1 96 ? 0.330 14.476 10.279 1.00 45.41 96 LEU A CA 1
ATOM 746 C C . LEU A 1 96 ? -0.820 13.450 10.112 1.00 45.41 96 LEU A C 1
ATOM 748 O O . LEU A 1 96 ? -1.547 13.456 9.113 1.00 45.41 96 LEU A O 1
ATOM 752 N N . ASP A 1 97 ? -1.009 12.613 11.138 1.00 45.97 97 ASP A N 1
ATOM 753 C CA . ASP A 1 97 ? -2.121 11.673 11.317 1.00 45.97 97 ASP A CA 1
ATOM 754 C C . ASP A 1 97 ? -3.481 12.384 11.577 1.00 45.97 97 ASP A C 1
ATOM 756 O O . ASP A 1 97 ? -4.531 11.757 11.475 1.00 45.97 97 ASP A O 1
ATOM 760 N N . ALA A 1 98 ? -3.521 13.699 11.840 1.00 47.78 98 ALA A N 1
ATOM 761 C CA . ALA A 1 98 ? -4.749 14.494 12.013 1.00 47.78 98 ALA A CA 1
ATOM 762 C C . ALA A 1 98 ? -5.580 14.625 10.726 1.00 47.78 98 ALA A C 1
ATOM 764 O O . ALA A 1 98 ? -6.809 14.737 10.761 1.00 47.78 98 ALA A O 1
ATOM 765 N N . MET A 1 99 ? -4.925 14.594 9.557 1.00 45.25 99 MET A N 1
ATOM 766 C CA . MET A 1 99 ? -5.620 14.666 8.264 1.00 45.25 99 MET A CA 1
ATOM 767 C C . MET A 1 99 ? -6.421 13.391 7.953 1.00 45.25 99 MET A C 1
ATOM 769 O O . MET A 1 99 ? -7.238 13.377 7.026 1.00 45.25 99 MET A O 1
ATOM 773 N N . LEU A 1 100 ? -6.184 12.312 8.702 1.00 48.34 100 LEU A N 1
ATOM 774 C CA . LEU A 1 100 ? -6.588 10.957 8.371 1.00 48.34 100 LEU A CA 1
ATOM 775 C C . LEU A 1 100 ? -6.914 10.185 9.661 1.00 48.34 100 LEU A C 1
ATOM 777 O O . LEU A 1 100 ? -6.017 9.732 10.349 1.00 48.34 100 LEU A O 1
ATOM 781 N N . VAL A 1 101 ? -8.207 10.008 9.972 1.00 51.66 101 VAL A N 1
ATOM 782 C CA . VAL A 1 101 ? -8.702 9.408 11.233 1.00 51.66 101 VAL A CA 1
ATOM 783 C C . VAL A 1 101 ? -7.815 8.279 11.767 1.00 51.66 101 VAL A C 1
ATOM 785 O O . VAL A 1 101 ? -7.746 7.199 11.180 1.00 51.66 101 VAL A O 1
ATOM 788 N N . ARG A 1 102 ? -7.212 8.508 12.935 1.00 55.47 102 ARG A N 1
ATOM 789 C CA . ARG A 1 102 ? -6.345 7.544 13.611 1.00 55.47 102 ARG A CA 1
ATOM 790 C C . ARG A 1 102 ? -7.150 6.351 14.142 1.00 55.47 102 ARG A C 1
ATOM 792 O O . ARG A 1 102 ? -8.120 6.520 14.887 1.00 55.47 102 ARG A O 1
ATOM 799 N N . HIS A 1 103 ? -6.734 5.138 13.770 1.00 57.75 103 HIS A N 1
ATOM 800 C CA . HIS A 1 103 ? -7.353 3.856 14.144 1.00 57.75 103 HIS A CA 1
ATOM 801 C C . HIS A 1 103 ? -8.867 3.758 13.836 1.00 57.75 103 HIS A C 1
ATOM 803 O O . HIS A 1 103 ? -9.687 3.574 14.747 1.00 57.75 103 HIS A O 1
ATOM 809 N N . PRO A 1 104 ? -9.277 3.819 12.554 1.00 59.28 104 PRO A N 1
ATOM 810 C CA . PRO A 1 104 ? -10.691 3.815 12.164 1.00 59.28 104 PRO A CA 1
ATOM 811 C C . PRO A 1 104 ? -11.409 2.508 12.550 1.00 59.28 104 PRO A C 1
ATOM 813 O O . PRO A 1 104 ? -12.606 2.522 12.842 1.00 59.28 104 PRO A O 1
ATOM 816 N N . LEU A 1 105 ? -10.674 1.392 12.644 1.00 58.50 105 LEU A N 1
ATOM 817 C CA . LEU A 1 105 ? -11.170 0.120 13.178 1.00 58.50 105 LEU A CA 1
ATOM 818 C C . LEU A 1 105 ? -11.483 0.214 14.682 1.00 58.50 105 LEU A C 1
ATOM 820 O O . LEU A 1 105 ? -12.565 -0.180 15.117 1.00 58.50 105 LEU A O 1
ATOM 824 N N . ALA A 1 106 ? -10.567 0.761 15.487 1.00 55.28 106 ALA A N 1
ATOM 825 C CA . ALA A 1 106 ? -10.733 0.869 16.940 1.00 55.28 106 ALA A CA 1
ATOM 826 C C . ALA A 1 106 ? -11.861 1.837 17.338 1.00 55.28 106 ALA A C 1
ATOM 828 O O . ALA A 1 106 ? -12.542 1.600 18.336 1.00 55.28 106 ALA A O 1
ATOM 829 N N . ARG A 1 107 ? -12.098 2.876 16.523 1.00 61.84 107 ARG A N 1
ATOM 830 C CA . ARG A 1 107 ? -13.221 3.822 16.661 1.00 61.84 107 ARG A CA 1
ATOM 831 C C . ARG A 1 107 ? -14.557 3.285 16.119 1.00 61.84 107 ARG A C 1
ATOM 833 O O . ARG A 1 107 ? -15.578 3.942 16.277 1.00 61.84 107 ARG A O 1
ATOM 840 N N . GLY A 1 108 ? -14.571 2.102 15.494 1.00 60.62 108 GLY A N 1
ATOM 841 C CA . GLY A 1 108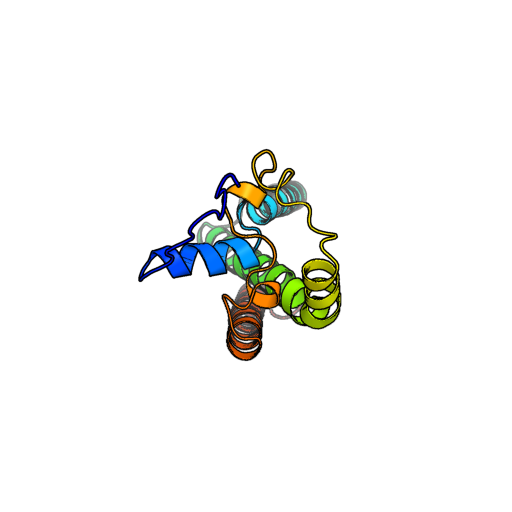 ? -15.785 1.465 14.965 1.00 60.62 108 GLY A CA 1
ATOM 842 C C . GLY A 1 108 ? -16.303 2.042 13.641 1.00 60.62 108 GLY A C 1
ATOM 843 O O . GLY A 1 108 ? -17.410 1.707 13.232 1.00 60.62 108 GLY A O 1
ATOM 844 N N . LEU A 1 109 ? -15.514 2.881 12.962 1.00 60.03 109 LEU A N 1
ATOM 845 C CA . LEU A 1 109 ? -15.852 3.479 11.661 1.00 60.03 109 LEU A CA 1
ATOM 846 C C . LEU A 1 109 ? -15.688 2.485 10.499 1.00 60.03 109 LEU A C 1
ATOM 848 O O . LEU A 1 109 ? -16.302 2.651 9.442 1.00 60.03 109 LEU A O 1
ATOM 852 N N . LEU A 1 110 ? -14.869 1.453 10.714 1.00 65.19 110 LEU A N 1
ATOM 853 C CA . LEU A 1 110 ? -14.660 0.322 9.817 1.00 65.19 110 LEU A CA 1
ATOM 854 C C . LEU A 1 110 ? -14.828 -0.993 10.588 1.00 65.19 110 LEU A C 1
ATOM 856 O O . LEU A 1 110 ? -14.418 -1.110 11.746 1.00 65.19 110 LEU A O 1
ATOM 860 N N . SER A 1 111 ? -15.407 -2.002 9.944 1.00 72.50 111 SER A N 1
ATOM 861 C CA . SER A 1 111 ? -15.494 -3.351 10.497 1.00 72.50 111 SER A CA 1
ATOM 862 C C . SER A 1 111 ? -14.149 -4.069 10.398 1.00 72.50 111 SER A C 1
ATOM 864 O O . SER A 1 111 ? -13.422 -3.930 9.416 1.00 72.50 111 SER A O 1
ATOM 866 N N . PHE A 1 112 ? -13.849 -4.935 11.370 1.00 75.25 112 PHE A N 1
ATOM 867 C CA . PHE A 1 112 ? -12.667 -5.807 11.337 1.00 75.25 112 PHE A CA 1
ATOM 868 C C . PHE A 1 112 ? -12.566 -6.608 10.031 1.00 75.25 112 PHE A C 1
ATOM 870 O O . PHE A 1 112 ? -11.483 -6.754 9.472 1.00 75.25 112 PHE A O 1
ATOM 877 N N . LYS A 1 113 ? -13.706 -7.091 9.516 1.00 76.69 113 LYS A N 1
ATOM 878 C CA . LYS A 1 113 ? -13.748 -7.838 8.252 1.00 76.69 113 LYS A CA 1
ATOM 879 C C . LYS A 1 113 ? -13.351 -6.967 7.061 1.00 76.69 113 LYS A C 1
ATOM 881 O O . LYS A 1 113 ? -12.640 -7.445 6.189 1.00 76.69 113 LYS A O 1
ATOM 886 N N . GLU A 1 114 ? -13.780 -5.707 7.037 1.00 76.75 114 GLU A N 1
ATOM 887 C CA . GLU A 1 114 ? -13.445 -4.764 5.963 1.00 76.75 114 GLU A CA 1
ATOM 888 C C . GLU A 1 114 ? -11.951 -4.428 5.981 1.00 76.75 114 GLU A C 1
ATOM 890 O O . GLU A 1 114 ? -11.305 -4.487 4.938 1.00 76.75 114 GLU A O 1
ATOM 895 N N . GLY A 1 115 ? -11.381 -4.168 7.165 1.00 78.38 115 GLY A N 1
ATOM 896 C CA . GLY A 1 115 ? -9.942 -3.933 7.319 1.00 78.38 115 GLY A CA 1
ATOM 897 C C . GLY A 1 115 ? -9.097 -5.144 6.914 1.00 78.38 115 GLY A C 1
ATOM 898 O O . GLY A 1 115 ? -8.097 -4.995 6.217 1.00 78.38 115 GLY A O 1
ATOM 899 N N . LEU A 1 116 ? -9.531 -6.355 7.281 1.00 82.94 116 LEU A N 1
ATOM 900 C CA . LEU A 1 116 ? -8.846 -7.591 6.903 1.00 82.94 116 LEU A CA 1
ATOM 901 C C . LEU A 1 116 ? -8.907 -7.845 5.391 1.00 82.94 116 LEU A C 1
ATOM 903 O O . LEU A 1 116 ? -7.882 -8.146 4.787 1.00 82.94 116 LEU A O 1
ATOM 907 N N . VAL A 1 117 ? -10.084 -7.705 4.770 1.00 87.38 117 VAL A N 1
ATOM 908 C CA . VAL A 1 117 ? -10.237 -7.867 3.313 1.00 87.38 117 VAL A CA 1
ATOM 909 C C . VAL A 1 117 ? -9.392 -6.838 2.567 1.00 87.38 117 VAL A C 1
ATOM 911 O O . VAL A 1 117 ? -8.740 -7.191 1.589 1.00 87.38 117 VAL A O 1
ATOM 914 N N . TRP A 1 118 ? -9.346 -5.595 3.053 1.00 84.12 118 TRP A N 1
ATOM 915 C CA . TRP A 1 118 ? -8.502 -4.546 2.489 1.00 84.12 118 TRP A CA 1
ATOM 916 C C . TRP A 1 118 ? -7.015 -4.912 2.558 1.00 84.12 118 TRP A C 1
ATOM 918 O O . TRP A 1 118 ? -6.343 -4.917 1.530 1.00 84.12 118 TRP A O 1
ATOM 928 N N . ALA A 1 119 ? -6.514 -5.300 3.736 1.00 87.31 119 ALA A N 1
ATOM 929 C CA . ALA A 1 119 ? -5.119 -5.704 3.909 1.00 87.31 119 ALA A CA 1
ATOM 930 C C . ALA A 1 119 ? -4.744 -6.896 3.011 1.00 87.31 119 ALA A C 1
ATOM 932 O O . ALA A 1 119 ? -3.708 -6.871 2.349 1.00 87.31 119 ALA A O 1
ATOM 933 N N . VAL A 1 120 ? -5.607 -7.915 2.934 1.00 90.12 120 VAL A N 1
ATOM 934 C CA . VAL A 1 120 ? -5.385 -9.101 2.091 1.00 90.12 120 VAL A CA 1
ATOM 935 C C . VAL A 1 120 ? -5.402 -8.747 0.604 1.00 90.12 120 VAL A C 1
ATOM 937 O O . VAL A 1 120 ? -4.545 -9.223 -0.136 1.00 90.12 120 VAL A O 1
ATOM 940 N N . ALA A 1 121 ? -6.332 -7.903 0.152 1.00 90.56 121 ALA A N 1
ATOM 941 C CA . ALA A 1 121 ? -6.408 -7.491 -1.249 1.00 90.56 121 ALA A CA 1
ATOM 942 C C . ALA A 1 121 ? -5.127 -6.770 -1.698 1.00 90.56 121 ALA A C 1
ATOM 944 O O . ALA A 1 121 ? -4.572 -7.091 -2.749 1.00 90.56 121 ALA A O 1
ATOM 945 N N . TRP A 1 122 ? -4.617 -5.851 -0.874 1.00 90.12 122 TRP A N 1
ATOM 946 C CA . TRP A 1 122 ? -3.355 -5.164 -1.150 1.00 90.12 122 TRP A CA 1
ATOM 947 C C . TRP A 1 122 ? -2.142 -6.085 -1.048 1.00 90.12 122 TRP A C 1
ATOM 949 O O . TRP A 1 122 ? -1.245 -5.987 -1.882 1.00 90.12 122 TRP A O 1
ATOM 959 N N . ALA A 1 123 ? -2.131 -7.025 -0.098 1.00 90.50 123 ALA A N 1
ATOM 960 C CA . ALA A 1 123 ? -1.064 -8.017 0.011 1.00 90.50 123 ALA A CA 1
ATOM 961 C C . ALA A 1 123 ? -0.988 -8.904 -1.241 1.00 90.50 123 ALA A C 1
ATOM 963 O O . ALA A 1 123 ? 0.095 -9.127 -1.774 1.00 90.50 123 ALA A O 1
ATOM 964 N N . LEU A 1 124 ? -2.133 -9.364 -1.756 1.00 93.88 124 LEU A N 1
ATOM 965 C CA . LEU A 1 124 ? -2.188 -10.135 -2.999 1.00 93.88 124 LEU A CA 1
ATOM 966 C C . LEU A 1 124 ? -1.690 -9.317 -4.192 1.00 93.88 124 LEU A C 1
ATOM 968 O O . LEU A 1 124 ? -0.910 -9.828 -4.992 1.00 93.88 124 LEU A O 1
ATOM 972 N N . LEU A 1 125 ? -2.088 -8.046 -4.294 1.00 92.56 125 LEU A N 1
ATOM 973 C CA . LEU A 1 125 ? -1.605 -7.168 -5.358 1.00 92.56 125 LEU A CA 1
ATOM 974 C C . LEU A 1 125 ? -0.085 -6.961 -5.279 1.00 92.56 125 LEU A C 1
ATOM 976 O O . LEU A 1 125 ? 0.586 -7.007 -6.308 1.00 92.56 125 LEU A O 1
ATOM 980 N N . ALA A 1 126 ? 0.462 -6.795 -4.073 1.00 92.12 126 ALA A N 1
ATOM 981 C CA . ALA A 1 126 ? 1.901 -6.689 -3.852 1.00 92.12 126 ALA A CA 1
ATOM 982 C C . ALA A 1 126 ? 2.638 -7.982 -4.239 1.00 92.12 126 ALA A C 1
ATOM 984 O O . ALA A 1 126 ? 3.668 -7.920 -4.901 1.00 92.12 126 ALA A O 1
ATOM 985 N N . LEU A 1 127 ? 2.098 -9.155 -3.897 1.00 91.88 127 LEU A N 1
ATOM 986 C CA . LEU A 1 127 ? 2.683 -10.445 -4.281 1.00 91.88 127 LEU A CA 1
ATOM 987 C C . LEU A 1 127 ? 2.679 -10.652 -5.799 1.00 91.88 127 LEU A C 1
ATOM 989 O O . LEU A 1 127 ? 3.679 -11.090 -6.361 1.00 91.88 127 LEU A O 1
ATOM 993 N N . ILE A 1 128 ? 1.579 -10.302 -6.473 1.00 92.75 128 ILE A N 1
ATOM 994 C CA . ILE A 1 128 ? 1.490 -10.358 -7.938 1.00 92.75 128 ILE A CA 1
ATOM 995 C C . ILE A 1 128 ? 2.506 -9.398 -8.562 1.00 92.75 128 ILE A C 1
ATOM 997 O O . ILE A 1 128 ? 3.231 -9.779 -9.478 1.00 92.75 128 ILE A O 1
ATOM 1001 N N . GLY A 1 129 ? 2.589 -8.167 -8.055 1.00 89.50 129 GLY A N 1
ATOM 1002 C CA . GLY A 1 129 ? 3.549 -7.170 -8.520 1.00 89.50 129 GLY A CA 1
ATOM 1003 C C . GLY A 1 129 ? 5.002 -7.619 -8.343 1.00 89.50 129 GLY A C 1
ATOM 1004 O O . GLY A 1 129 ? 5.789 -7.535 -9.284 1.00 89.50 129 GLY A O 1
ATOM 1005 N N . ALA A 1 130 ? 5.333 -8.190 -7.182 1.00 89.56 130 ALA A N 1
ATOM 1006 C CA . ALA A 1 130 ? 6.652 -8.748 -6.898 1.00 89.56 130 ALA A CA 1
ATOM 1007 C C . ALA A 1 130 ? 6.985 -9.918 -7.835 1.00 89.56 130 ALA A C 1
ATOM 1009 O O . ALA A 1 130 ? 8.059 -9.929 -8.426 1.00 89.56 130 ALA A O 1
ATOM 1010 N N . TYR A 1 131 ? 6.044 -10.842 -8.054 1.00 90.81 131 TYR A N 1
ATOM 1011 C CA . TYR A 1 131 ? 6.218 -11.960 -8.983 1.00 90.81 131 TYR A CA 1
ATOM 1012 C C . TYR A 1 131 ? 6.475 -11.494 -10.424 1.00 90.81 131 TYR A C 1
ATOM 1014 O O . TYR A 1 131 ? 7.311 -12.064 -11.122 1.00 90.81 131 TYR A O 1
ATOM 1022 N N . LEU A 1 132 ? 5.776 -10.445 -10.870 1.00 90.19 132 LEU A N 1
ATOM 1023 C CA . LEU A 1 132 ? 5.957 -9.863 -12.201 1.00 90.19 132 LEU A CA 1
ATOM 1024 C C . LEU A 1 132 ? 7.272 -9.079 -12.344 1.00 90.19 132 LEU A C 1
ATOM 1026 O O . LEU A 1 132 ? 7.796 -8.992 -13.453 1.00 90.19 132 LEU A O 1
ATOM 1030 N N . LEU A 1 133 ? 7.794 -8.500 -11.256 1.00 86.25 133 LEU A N 1
ATOM 1031 C CA . LEU A 1 133 ? 9.100 -7.833 -11.238 1.00 86.25 133 LEU A CA 1
ATOM 1032 C C . LEU A 1 133 ? 10.237 -8.850 -11.259 1.00 86.25 133 LEU A C 1
ATOM 1034 O O . LEU A 1 133 ? 11.129 -8.762 -12.101 1.00 86.25 133 LEU A O 1
ATOM 1038 N N . ASN A 1 134 ? 10.204 -9.800 -10.328 1.00 82.50 134 ASN A N 1
ATOM 1039 C CA . ASN A 1 134 ? 11.143 -10.902 -10.260 1.00 82.50 134 ASN A CA 1
ATOM 1040 C C . ASN A 1 134 ? 10.548 -12.057 -9.428 1.00 82.50 134 ASN A C 1
ATOM 1042 O O . ASN A 1 134 ? 10.408 -11.933 -8.210 1.00 82.50 134 ASN A O 1
ATOM 1046 N N . PRO A 1 135 ? 10.236 -13.207 -10.044 1.00 76.56 135 PRO A N 1
ATOM 1047 C CA . PRO A 1 135 ? 9.616 -14.331 -9.348 1.00 76.56 135 PRO A CA 1
ATOM 1048 C C . PRO A 1 135 ? 10.570 -15.091 -8.409 1.00 76.56 135 PRO A C 1
ATOM 1050 O O . PRO A 1 135 ? 10.108 -15.954 -7.667 1.00 76.56 135 PRO A O 1
ATOM 1053 N N . ILE A 1 136 ? 11.876 -14.798 -8.443 1.00 71.69 136 ILE A N 1
ATOM 1054 C CA . ILE A 1 136 ? 12.925 -15.459 -7.643 1.00 71.69 136 ILE A CA 1
ATOM 1055 C C . ILE A 1 136 ? 13.624 -14.441 -6.721 1.00 71.69 136 ILE A C 1
ATOM 1057 O O . ILE A 1 136 ? 14.819 -14.553 -6.466 1.00 71.69 136 ILE A O 1
ATOM 1061 N N . CYS A 1 137 ? 12.909 -13.395 -6.295 1.00 56.19 137 CYS A N 1
ATOM 1062 C CA . CYS A 1 137 ? 13.430 -12.435 -5.318 1.00 56.19 137 CYS A CA 1
ATOM 1063 C C . CYS A 1 137 ? 13.971 -13.119 -4.054 1.00 56.19 137 CYS A C 1
ATOM 1065 O O . CYS A 1 137 ? 13.309 -14.059 -3.556 1.00 56.19 137 CYS A O 1
#